Protein AF-A0A0A9AC36-F1 (afdb_monomer)

Solvent-accessible surface area (backbone atoms only — not comparable to full-atom values): 3898 Å² total; per-residue (Å²): 135,80,83,63,75,71,58,60,57,34,46,53,53,16,51,52,24,38,53,54,10,54,56,26,44,75,72,68,35,40,69,61,9,28,56,26,20,47,52,11,30,75,55,30,67,83,42,87,63,33,63,58,50,28,55,53,31,47,51,52,44,56,55,54,55,67,67,63,60,94,84,128

Secondary structure (DSSP, 8-state):
----THHHHHHHHHHHHHHHHHHHHHTT-HHHHHHHHHHHHHH-TTSTTHHHHHHHHHHHH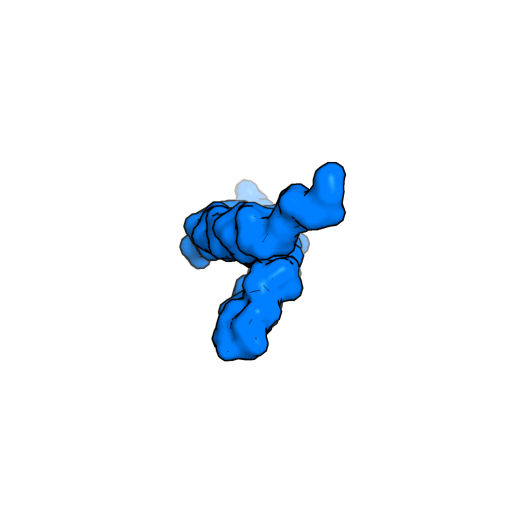HHHHTTS----

Organism: Arundo donax (NCBI:txid35708)

Mean pre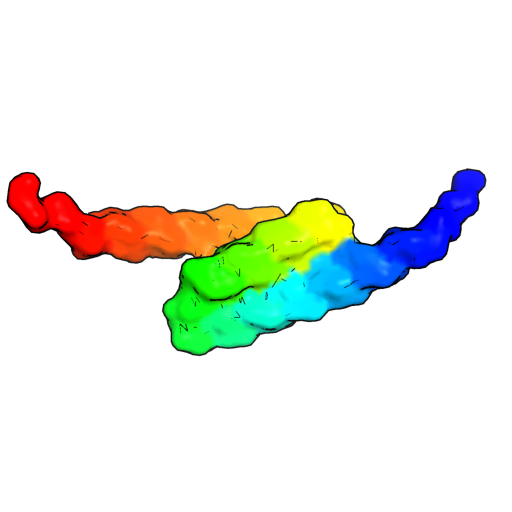dicted aligned error: 7.54 Å

Nearest PDB structures (foldseek):
  3fp4-assembly1_A  TM=8.804E-01  e=6.269E-01  Saccharomyces cerevisiae
  2xcb-assembly1_A  TM=5.685E-01  e=3.500E-01  Pseudomonas aeruginosa
  8tn6-assembly1_C  TM=6.688E-01  e=7.915E-01  synthetic construct
  8j8q-assembly1_C  TM=9.190E-01  e=5.416E+00  Saccharomyces eubayanus
  8tn1-assembly1_B  TM=6.629E-01  e=1.688E+00  synthetic construct

Structure (mmCIF, N/CA/C/O backbone):
data_AF-A0A0A9AC36-F1
#
_entry.id   AF-A0A0A9AC36-F1
#
loop_
_atom_site.group_PDB
_atom_site.id
_atom_site.type_symbol
_atom_site.label_atom_id
_atom_site.label_alt_id
_atom_site.label_comp_id
_atom_site.label_asym_id
_atom_site.label_entity_id
_atom_site.label_seq_id
_atom_site.pdbx_PDB_ins_code
_atom_site.Cartn_x
_atom_site.Cartn_y
_atom_site.Cartn_z
_atom_site.occupancy
_atom_site.B_iso_or_equiv
_atom_site.auth_seq_id
_atom_site.auth_comp_id
_atom_site.auth_asym_id
_atom_site.auth_atom_id
_atom_site.pdbx_PDB_model_num
ATOM 1 N N . MET A 1 1 ? 17.371 8.029 -25.899 1.00 46.44 1 MET A N 1
ATOM 2 C CA . MET A 1 1 ? 16.900 7.869 -24.509 1.00 46.44 1 MET A CA 1
ATOM 3 C C . MET A 1 1 ? 16.695 6.376 -24.291 1.00 46.44 1 MET A C 1
ATOM 5 O O . MET A 1 1 ? 15.672 5.849 -24.704 1.00 46.44 1 MET A O 1
ATOM 9 N N . GLY A 1 2 ? 17.735 5.664 -23.846 1.00 44.69 2 GLY A N 1
ATOM 10 C CA . GLY A 1 2 ? 17.648 4.220 -23.623 1.00 44.69 2 GLY A CA 1
ATOM 11 C C . GLY A 1 2 ? 16.727 3.959 -22.440 1.00 44.69 2 GLY A C 1
ATOM 12 O O . GLY A 1 2 ? 16.904 4.576 -21.395 1.00 44.69 2 GLY A O 1
ATOM 13 N N . ALA A 1 3 ? 15.718 3.112 -22.615 1.00 51.38 3 ALA A N 1
ATOM 14 C CA . ALA A 1 3 ? 14.970 2.593 -21.484 1.00 51.38 3 ALA A CA 1
ATOM 15 C C . ALA A 1 3 ? 15.929 1.690 -20.698 1.00 51.38 3 ALA A C 1
ATOM 17 O O . ALA A 1 3 ? 16.313 0.628 -21.187 1.00 51.38 3 ALA A O 1
ATOM 18 N N . ASP A 1 4 ? 16.385 2.165 -19.541 1.00 51.22 4 ASP A N 1
ATOM 19 C CA . ASP A 1 4 ? 17.238 1.397 -18.643 1.00 51.22 4 ASP A CA 1
ATOM 20 C C . ASP A 1 4 ? 16.491 0.119 -18.209 1.00 51.22 4 ASP A C 1
ATOM 22 O O . ASP A 1 4 ? 15.354 0.218 -17.719 1.00 51.22 4 ASP A O 1
ATOM 26 N N . PRO A 1 5 ? 17.074 -1.079 -18.409 1.00 58.19 5 PRO A N 1
ATOM 27 C CA . PRO A 1 5 ? 16.409 -2.348 -18.126 1.00 58.19 5 PRO A CA 1
ATOM 28 C C . PRO A 1 5 ? 15.978 -2.504 -16.657 1.00 58.19 5 PRO A C 1
ATOM 30 O O . PRO A 1 5 ? 15.056 -3.274 -16.407 1.00 58.19 5 PRO A O 1
ATOM 33 N N . SER A 1 6 ? 16.522 -1.718 -15.716 1.00 61.25 6 SER A N 1
ATOM 34 C CA . SER A 1 6 ? 16.161 -1.770 -14.286 1.00 61.25 6 SER A CA 1
ATOM 35 C C . SER A 1 6 ? 14.727 -1.317 -13.985 1.00 61.25 6 SER A C 1
ATOM 37 O O . SER A 1 6 ? 14.189 -1.603 -12.916 1.00 61.25 6 SER A O 1
ATOM 39 N N . THR A 1 7 ? 14.076 -0.605 -14.911 1.00 66.94 7 THR A N 1
ATOM 40 C CA . THR A 1 7 ? 12.724 -0.061 -14.679 1.00 66.94 7 THR A CA 1
ATOM 41 C C . THR A 1 7 ? 11.649 -1.152 -14.741 1.00 66.94 7 THR A C 1
ATOM 43 O O . THR A 1 7 ? 10.613 -1.039 -14.087 1.00 66.94 7 THR A O 1
ATOM 46 N N . ARG A 1 8 ? 11.885 -2.233 -15.503 1.00 72.12 8 ARG A N 1
ATOM 47 C CA . ARG A 1 8 ? 10.924 -3.345 -15.638 1.00 72.12 8 ARG A CA 1
ATOM 48 C C . ARG A 1 8 ? 10.782 -4.137 -14.343 1.00 72.12 8 ARG A C 1
ATOM 50 O O . ARG A 1 8 ? 9.658 -4.462 -13.970 1.00 72.12 8 ARG A O 1
ATOM 57 N N . ASP A 1 9 ? 11.886 -4.395 -13.651 1.00 82.81 9 ASP A N 1
ATOM 58 C CA . ASP A 1 9 ? 11.879 -5.153 -12.398 1.00 82.81 9 ASP A CA 1
ATOM 59 C C . ASP A 1 9 ? 11.230 -4.355 -11.260 1.00 82.81 9 ASP A C 1
ATOM 61 O O . ASP A 1 9 ? 10.398 -4.887 -10.528 1.00 82.81 9 ASP A O 1
ATOM 65 N N . ALA A 1 10 ? 11.510 -3.049 -11.171 1.00 86.44 10 ALA A N 1
ATOM 66 C CA . ALA A 1 10 ? 10.864 -2.166 -10.196 1.00 86.44 10 ALA A CA 1
ATOM 67 C C . ALA A 1 10 ? 9.337 -2.110 -10.378 1.00 86.44 10 ALA A C 1
ATOM 69 O O . ALA A 1 10 ? 8.592 -2.030 -9.400 1.00 86.44 10 ALA A O 1
ATOM 70 N N . MET A 1 11 ? 8.861 -2.184 -11.626 1.00 88.44 11 MET A N 1
ATOM 71 C CA . MET A 1 11 ? 7.434 -2.190 -11.941 1.00 88.44 11 MET A CA 1
ATOM 72 C C . MET A 1 11 ? 6.761 -3.513 -11.547 1.00 88.44 11 MET A C 1
ATOM 74 O O . MET A 1 11 ? 5.679 -3.491 -10.963 1.00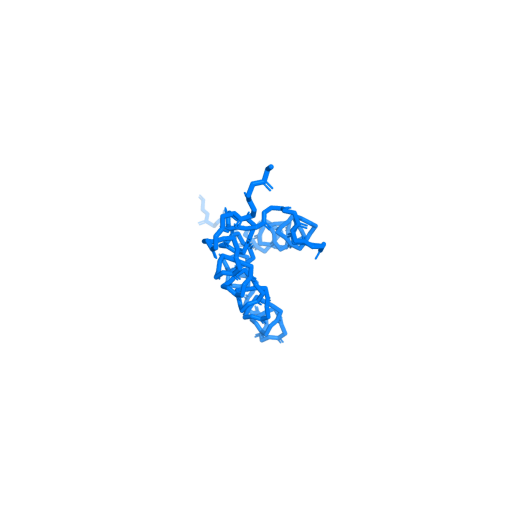 88.44 11 MET A O 1
ATOM 78 N N . ASP A 1 12 ? 7.406 -4.654 -11.807 1.00 90.81 12 ASP A N 1
ATOM 79 C CA . ASP A 1 12 ? 6.921 -5.973 -11.377 1.00 90.81 12 ASP A CA 1
ATOM 80 C C . ASP A 1 12 ? 6.877 -6.088 -9.842 1.00 90.81 12 ASP A C 1
ATOM 82 O O . ASP A 1 12 ? 5.872 -6.521 -9.270 1.00 90.81 12 ASP A O 1
ATOM 86 N N . GLU A 1 13 ? 7.920 -5.614 -9.154 1.00 90.88 13 GLU A N 1
ATOM 87 C CA . GLU A 1 13 ? 7.948 -5.562 -7.690 1.00 90.88 13 GLU A CA 1
ATOM 88 C C . GLU A 1 13 ? 6.871 -4.629 -7.121 1.00 90.88 13 GLU A C 1
ATOM 90 O O . GLU A 1 13 ? 6.212 -4.973 -6.133 1.00 90.88 13 GLU A O 1
ATOM 95 N N . ALA A 1 14 ? 6.642 -3.471 -7.749 1.00 92.06 14 ALA A N 1
ATOM 96 C CA . ALA A 1 14 ? 5.590 -2.549 -7.341 1.00 92.06 14 ALA A CA 1
ATOM 97 C C . ALA A 1 14 ? 4.188 -3.148 -7.544 1.00 92.06 14 ALA A C 1
ATOM 99 O O . ALA A 1 14 ? 3.343 -3.033 -6.656 1.00 92.06 14 ALA A O 1
ATOM 100 N N . LEU A 1 15 ? 3.946 -3.848 -8.657 1.00 92.06 15 LEU A N 1
ATOM 101 C CA . LEU A 1 15 ? 2.687 -4.559 -8.910 1.00 92.06 15 LEU A CA 1
ATOM 102 C C . LEU A 1 15 ? 2.442 -5.664 -7.880 1.00 92.06 15 LEU A C 1
ATOM 104 O O . LEU A 1 15 ? 1.356 -5.735 -7.306 1.00 92.06 15 LEU A O 1
ATOM 108 N N . LYS A 1 16 ? 3.459 -6.479 -7.576 1.00 93.25 16 LYS A N 1
ATOM 109 C CA . LYS A 1 16 ? 3.379 -7.504 -6.522 1.00 93.25 16 LYS A CA 1
ATOM 110 C C . LYS A 1 16 ? 3.081 -6.896 -5.156 1.00 93.25 16 LYS A C 1
ATOM 112 O O . LYS A 1 16 ? 2.285 -7.442 -4.397 1.00 93.25 16 LYS A O 1
ATOM 117 N N . ALA A 1 17 ? 3.715 -5.772 -4.830 1.00 94.25 17 ALA A N 1
ATOM 118 C CA . ALA A 1 17 ? 3.488 -5.076 -3.572 1.00 94.25 17 ALA A CA 1
ATOM 119 C C . ALA A 1 17 ? 2.079 -4.455 -3.496 1.00 94.25 17 ALA A C 1
ATOM 121 O O . ALA A 1 17 ? 1.462 -4.522 -2.431 1.00 94.25 17 ALA A O 1
ATOM 122 N N . LYS A 1 18 ? 1.541 -3.938 -4.612 1.00 93.00 18 LYS A N 1
ATOM 123 C CA . LYS A 1 18 ? 0.148 -3.473 -4.717 1.00 93.00 18 LYS A CA 1
ATOM 124 C C . LYS A 1 18 ? -0.847 -4.620 -4.525 1.00 93.00 18 LYS A C 1
ATOM 126 O O . LYS A 1 18 ? -1.695 -4.525 -3.646 1.00 93.00 18 LYS A O 1
ATOM 131 N N . ASP A 1 19 ? -0.694 -5.727 -5.247 1.00 94.25 19 ASP A N 1
ATOM 132 C CA . 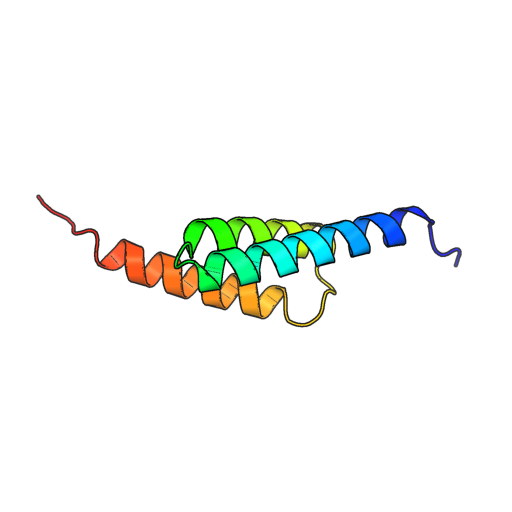ASP A 1 19 ? -1.554 -6.911 -5.093 1.00 94.25 19 ASP A CA 1
ATOM 133 C C . ASP A 1 19 ? -1.512 -7.455 -3.653 1.00 94.25 19 ASP A C 1
ATOM 135 O O . ASP A 1 19 ? -2.536 -7.749 -3.032 1.00 94.25 19 ASP A O 1
ATOM 139 N N . ALA A 1 20 ? -0.316 -7.514 -3.063 1.00 94.25 20 ALA A N 1
ATOM 140 C CA . ALA A 1 20 ? -0.154 -7.920 -1.677 1.00 94.25 20 ALA A CA 1
ATOM 141 C C . ALA A 1 20 ? -0.776 -6.922 -0.687 1.00 94.25 20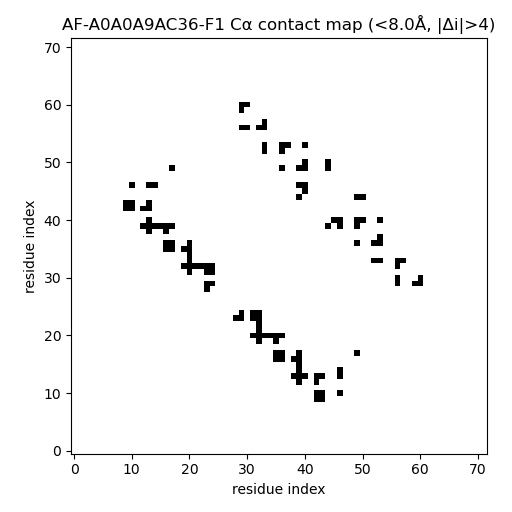 ALA A C 1
ATOM 143 O O . ALA A 1 20 ? -1.060 -7.314 0.447 1.00 94.25 20 ALA A O 1
ATOM 144 N N . ALA A 1 21 ? -0.935 -5.649 -1.057 1.00 93.94 21 ALA A N 1
ATOM 145 C CA . ALA A 1 21 ? -1.643 -4.661 -0.257 1.00 93.94 21 ALA A CA 1
ATOM 146 C C . ALA A 1 21 ? -3.157 -4.870 -0.339 1.00 93.94 21 ALA A C 1
ATOM 148 O O . ALA A 1 21 ? -3.800 -4.932 0.704 1.00 93.94 21 ALA A O 1
ATOM 149 N N . GLU A 1 22 ? -3.702 -5.068 -1.542 1.00 91.94 22 GLU A N 1
ATOM 150 C CA . GLU A 1 22 ? -5.123 -5.371 -1.754 1.00 91.94 22 GLU A CA 1
ATOM 151 C C . GLU A 1 22 ? -5.528 -6.632 -0.986 1.00 91.94 22 GLU A C 1
ATOM 153 O O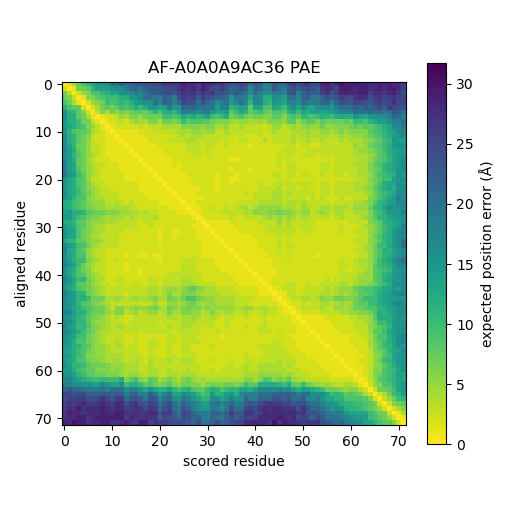 . GLU A 1 22 ? -6.465 -6.601 -0.190 1.00 91.94 22 GLU A O 1
ATOM 158 N N . ARG A 1 23 ? -4.752 -7.719 -1.097 1.00 94.94 23 ARG A N 1
ATOM 159 C CA . ARG A 1 23 ? -5.014 -8.953 -0.336 1.00 94.94 23 ARG A CA 1
ATOM 160 C C . ARG A 1 23 ? -5.052 -8.729 1.176 1.00 94.94 23 ARG A C 1
ATOM 162 O O . ARG A 1 23 ? -5.937 -9.251 1.843 1.00 94.94 23 ARG A O 1
ATOM 169 N N . LYS A 1 24 ? -4.124 -7.934 1.718 1.00 93.06 24 LYS A N 1
ATOM 170 C CA . LYS A 1 24 ? -4.108 -7.602 3.153 1.00 93.06 24 LYS A CA 1
ATOM 171 C C . LYS A 1 24 ? -5.274 -6.701 3.551 1.00 93.06 24 LYS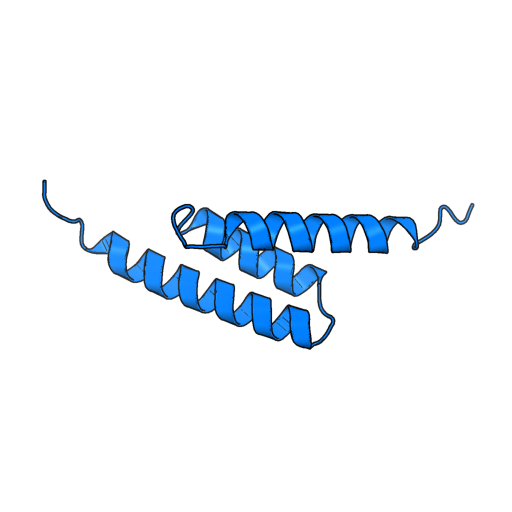 A C 1
ATOM 173 O O . LYS A 1 24 ? -5.787 -6.854 4.650 1.00 93.06 24 LYS A O 1
ATOM 178 N N . PHE A 1 25 ? -5.700 -5.793 2.675 1.00 90.44 25 PHE A N 1
ATOM 179 C CA . PHE A 1 25 ? -6.868 -4.950 2.913 1.00 90.44 25 PHE A CA 1
ATOM 180 C C . PHE A 1 25 ? -8.141 -5.797 3.015 1.00 90.44 25 PHE A C 1
ATOM 182 O O . PHE A 1 25 ? -8.914 -5.623 3.951 1.00 90.44 25 PHE A O 1
ATOM 189 N N . HIS A 1 26 ? -8.306 -6.775 2.120 1.00 90.19 26 HIS A N 1
ATOM 190 C CA . HIS A 1 26 ? -9.410 -7.738 2.174 1.00 90.19 26 HIS A CA 1
ATOM 191 C C . HIS A 1 26 ? -9.393 -8.621 3.431 1.00 90.19 26 HIS A C 1
ATOM 193 O O . HIS A 1 26 ? -10.455 -8.975 3.934 1.00 90.19 26 HIS A O 1
ATOM 199 N N . ASP A 1 27 ? -8.209 -8.943 3.954 1.00 92.94 27 ASP A N 1
ATOM 200 C CA . ASP A 1 27 ? -8.023 -9.682 5.213 1.00 92.94 27 ASP A CA 1
ATOM 201 C C . ASP A 1 27 ? -8.310 -8.822 6.467 1.00 92.94 27 ASP A C 1
ATOM 203 O O . ASP A 1 27 ? -8.218 -9.300 7.593 1.00 92.94 27 ASP A O 1
ATOM 207 N N . GLY A 1 28 ? -8.635 -7.532 6.299 1.00 88.06 28 GLY A N 1
ATOM 208 C CA . GLY A 1 28 ? -8.806 -6.575 7.399 1.00 88.06 28 GLY A CA 1
ATOM 209 C C . GLY A 1 28 ? -7.484 -6.069 7.986 1.00 88.06 28 GLY A C 1
ATOM 210 O O . GLY A 1 28 ? -7.468 -5.298 8.941 1.00 88.06 28 GLY A O 1
ATOM 211 N N . ASN A 1 29 ? -6.346 -6.453 7.407 1.00 91.19 29 ASN A N 1
ATOM 212 C CA . ASN A 1 29 ? -5.024 -6.023 7.840 1.00 91.19 29 ASN A CA 1
ATOM 213 C C . ASN A 1 29 ? -4.618 -4.703 7.164 1.00 91.19 29 ASN A C 1
ATOM 215 O O . ASN A 1 29 ? -3.710 -4.656 6.325 1.00 91.19 29 ASN A O 1
ATOM 219 N N . ILE A 1 30 ? -5.276 -3.609 7.558 1.00 90.19 30 ILE A N 1
ATOM 220 C CA . ILE A 1 30 ? -5.065 -2.258 7.006 1.00 90.19 30 ILE A CA 1
ATOM 221 C C . ILE A 1 30 ? -3.607 -1.806 7.162 1.00 90.19 30 ILE A C 1
ATOM 223 O O . ILE A 1 30 ? -2.981 -1.340 6.209 1.00 90.19 30 ILE A O 1
ATOM 227 N N . LYS A 1 31 ? -3.013 -2.020 8.342 1.00 90.69 31 LYS A N 1
ATOM 228 C CA . LYS A 1 31 ? -1.613 -1.662 8.630 1.00 90.69 31 LYS A CA 1
ATOM 229 C C . LYS A 1 31 ? -0.626 -2.394 7.716 1.00 90.69 31 LYS A C 1
ATOM 231 O O . LYS A 1 31 ? 0.347 -1.806 7.237 1.00 90.69 31 LYS A O 1
ATOM 236 N N . GLY A 1 32 ? -0.859 -3.683 7.470 1.00 92.44 32 GLY A N 1
ATOM 237 C CA . GLY A 1 32 ? -0.048 -4.497 6.569 1.00 92.44 32 GLY A CA 1
ATOM 238 C C . GLY A 1 32 ? -0.248 -4.118 5.101 1.00 92.44 32 GLY A C 1
ATOM 239 O O . GLY A 1 32 ? 0.723 -4.097 4.332 1.00 92.44 32 GLY A O 1
ATOM 240 N N . ALA A 1 33 ? -1.485 -3.792 4.724 1.00 94.19 33 ALA A N 1
ATOM 241 C CA . ALA A 1 33 ? -1.822 -3.282 3.404 1.00 94.19 33 ALA A CA 1
ATOM 242 C C . ALA A 1 33 ? -1.080 -1.972 3.122 1.00 94.19 33 ALA A C 1
ATOM 244 O O . ALA A 1 33 ? -0.357 -1.886 2.131 1.00 94.19 33 ALA A O 1
ATOM 245 N N . TRP A 1 34 ? -1.150 -1.003 4.041 1.00 93.75 34 TRP A N 1
ATOM 246 C CA . TRP A 1 34 ? -0.505 0.306 3.901 1.00 93.75 34 TRP A CA 1
ATOM 247 C C . TRP A 1 34 ? 1.007 0.189 3.690 1.00 93.75 34 TRP A C 1
ATOM 249 O O . TRP A 1 34 ? 1.551 0.768 2.752 1.00 93.75 34 TRP A O 1
ATOM 259 N N . ARG A 1 35 ? 1.698 -0.641 4.486 1.00 94.19 35 ARG A N 1
ATOM 260 C CA . ARG A 1 35 ? 3.145 -0.876 4.305 1.00 94.19 35 ARG A CA 1
ATOM 261 C C . ARG A 1 35 ? 3.485 -1.424 2.921 1.00 94.19 35 ARG A C 1
ATOM 263 O O . ARG A 1 35 ? 4.512 -1.066 2.349 1.00 94.19 35 ARG A O 1
ATOM 270 N N . SER A 1 36 ? 2.644 -2.317 2.405 1.00 94.19 36 SER A 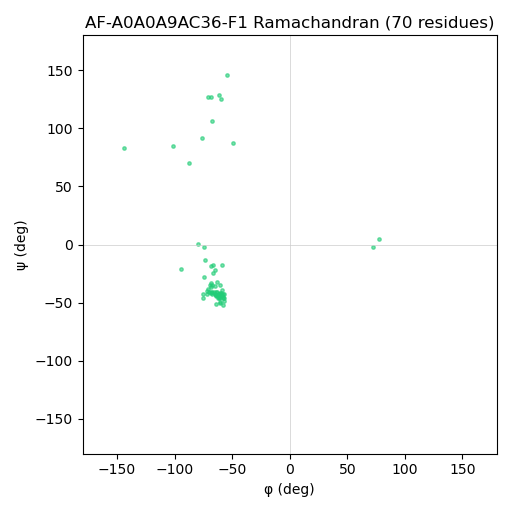N 1
ATOM 271 C CA . SER A 1 36 ? 2.848 -2.919 1.085 1.00 94.19 36 SER A CA 1
ATOM 272 C C . SER A 1 36 ? 2.585 -1.887 -0.021 1.00 94.19 36 SER A C 1
ATOM 274 O O . SER A 1 36 ? 3.372 -1.780 -0.958 1.00 94.19 36 SER A O 1
ATOM 276 N N . ALA A 1 37 ? 1.557 -1.050 0.148 1.00 94.44 37 ALA A N 1
ATOM 277 C CA . ALA A 1 37 ? 1.231 0.057 -0.747 1.00 94.44 37 ALA A CA 1
ATOM 278 C C . ALA A 1 37 ? 2.357 1.106 -0.817 1.00 94.44 37 ALA A C 1
ATOM 280 O O . ALA A 1 37 ? 2.764 1.501 -1.906 1.00 94.44 37 ALA A O 1
ATOM 281 N N . ILE A 1 38 ? 2.918 1.498 0.334 1.00 94.38 38 ILE A N 1
ATOM 282 C CA . ILE A 1 38 ? 4.070 2.411 0.427 1.00 94.38 38 ILE A CA 1
ATOM 283 C C . ILE A 1 38 ? 5.275 1.834 -0.319 1.00 94.38 38 ILE A C 1
ATOM 285 O O . ILE A 1 38 ? 5.947 2.553 -1.055 1.00 94.38 38 ILE A O 1
ATOM 289 N N . LYS A 1 39 ? 5.545 0.529 -0.168 1.00 93.50 39 LYS A N 1
ATOM 290 C CA . LYS A 1 39 ? 6.649 -0.125 -0.883 1.00 93.50 39 LYS A CA 1
ATOM 291 C C . LYS A 1 39 ? 6.462 -0.023 -2.399 1.00 93.50 39 LYS A C 1
ATOM 293 O O . LYS A 1 39 ? 7.401 0.352 -3.093 1.00 93.50 39 LYS A O 1
ATOM 298 N N . ALA A 1 40 ? 5.257 -0.299 -2.897 1.00 93.88 40 ALA A N 1
ATOM 299 C CA . ALA A 1 40 ? 4.932 -0.138 -4.311 1.00 93.88 40 ALA A CA 1
ATOM 300 C C . ALA A 1 40 ? 5.066 1.320 -4.781 1.00 93.88 40 ALA A C 1
ATOM 302 O O . ALA A 1 40 ? 5.637 1.556 -5.840 1.00 93.88 40 ALA A O 1
ATOM 303 N N . HIS A 1 41 ? 4.605 2.290 -3.985 1.00 92.81 41 HIS A N 1
ATOM 304 C CA . HIS A 1 41 ? 4.723 3.715 -4.302 1.00 92.81 41 HIS A CA 1
ATOM 305 C C . HIS A 1 41 ? 6.184 4.183 -4.364 1.00 92.81 41 HIS A C 1
ATOM 307 O O . HIS A 1 41 ? 6.548 4.918 -5.273 1.00 92.81 41 HIS A O 1
ATOM 313 N N . ASN A 1 42 ? 7.040 3.723 -3.448 1.00 91.19 42 ASN A N 1
ATOM 314 C CA . ASN A 1 42 ? 8.464 4.068 -3.448 1.00 91.19 42 ASN A CA 1
ATOM 315 C C . ASN A 1 42 ? 9.216 3.468 -4.644 1.00 91.19 42 ASN A C 1
ATOM 317 O O . ASN A 1 42 ? 10.145 4.086 -5.154 1.00 91.19 42 ASN A O 1
ATOM 321 N N . LEU A 1 43 ? 8.828 2.265 -5.079 1.00 90.06 43 LEU A N 1
ATOM 322 C CA . LEU A 1 43 ? 9.411 1.604 -6.249 1.00 90.06 43 LEU A CA 1
ATOM 323 C C . LEU A 1 43 ? 8.909 2.219 -7.560 1.00 90.06 43 LEU A C 1
ATOM 325 O O . LEU A 1 43 ? 9.679 2.414 -8.496 1.00 90.06 43 LEU A O 1
ATOM 329 N N . CYS A 1 44 ? 7.611 2.507 -7.632 1.00 89.19 44 CYS A N 1
ATOM 330 C CA . CYS A 1 44 ? 6.956 3.007 -8.827 1.00 89.19 44 CYS A CA 1
ATOM 331 C C . CYS A 1 44 ? 5.859 4.014 -8.437 1.00 89.19 44 CYS A C 1
ATOM 333 O O . CYS A 1 44 ? 4.679 3.663 -8.350 1.00 89.19 44 CYS A O 1
ATOM 335 N N . PRO A 1 45 ? 6.216 5.288 -8.200 1.00 86.12 45 PRO A N 1
ATOM 336 C CA . PRO A 1 45 ? 5.240 6.307 -7.809 1.00 86.12 45 PRO A CA 1
ATOM 337 C C . PRO A 1 45 ? 4.264 6.643 -8.944 1.00 86.12 45 PRO A C 1
ATOM 339 O O . PRO A 1 45 ? 3.187 7.176 -8.692 1.00 86.12 45 PRO A O 1
ATOM 342 N N . SER A 1 46 ? 4.622 6.295 -10.183 1.00 87.50 46 SER A N 1
ATOM 343 C CA . SER A 1 46 ? 3.795 6.395 -11.388 1.00 87.50 46 SER A CA 1
ATOM 344 C C . SER A 1 46 ? 2.780 5.256 -11.544 1.00 87.50 46 SER A C 1
ATOM 346 O O . SER A 1 46 ? 2.058 5.223 -12.540 1.00 87.50 46 SER A O 1
ATOM 348 N N . LEU A 1 47 ? 2.723 4.308 -10.602 1.00 87.50 47 LEU A N 1
ATOM 349 C CA . LEU A 1 47 ? 1.793 3.188 -10.662 1.00 87.50 47 LEU A CA 1
ATOM 350 C C . LEU A 1 47 ? 0.354 3.661 -10.414 1.00 87.50 47 LEU A C 1
ATOM 352 O O . LEU A 1 47 ? 0.053 4.308 -9.410 1.00 87.50 47 LEU A O 1
ATOM 356 N N . ASP A 1 48 ? -0.547 3.318 -11.329 1.00 86.94 48 ASP A N 1
ATOM 357 C CA . ASP A 1 48 ? -1.906 3.849 -11.312 1.00 86.94 48 ASP A CA 1
ATOM 358 C C . ASP A 1 48 ? -2.667 3.463 -10.029 1.00 86.94 48 ASP A C 1
ATOM 360 O O . ASP A 1 48 ? -2.693 2.297 -9.594 1.00 86.94 48 ASP A O 1
ATOM 364 N N . GLY A 1 49 ? -3.236 4.482 -9.382 1.00 86.94 49 GLY A N 1
ATOM 365 C CA . GLY A 1 49 ? -3.976 4.359 -8.129 1.00 86.94 49 GLY A CA 1
ATOM 366 C C . GLY A 1 49 ? -3.132 4.087 -6.877 1.00 86.94 49 GLY A C 1
ATOM 367 O O . GLY A 1 49 ? -3.706 4.050 -5.789 1.00 86.94 49 GLY A O 1
ATOM 368 N N . ILE A 1 50 ? -1.798 3.932 -6.964 1.00 92.25 50 ILE A N 1
ATOM 369 C CA . ILE A 1 50 ? -0.994 3.559 -5.784 1.00 92.25 50 ILE A CA 1
ATOM 370 C C . ILE A 1 50 ? -0.955 4.661 -4.727 1.00 92.25 50 ILE A C 1
ATOM 372 O O . ILE A 1 50 ? -1.087 4.389 -3.537 1.00 92.25 50 ILE A O 1
ATOM 376 N N . SER A 1 51 ? -0.824 5.913 -5.170 1.00 91.62 51 SER A N 1
ATOM 377 C CA . SER A 1 51 ? -0.792 7.076 -4.284 1.00 91.62 51 SER A CA 1
ATOM 378 C C . SER A 1 51 ? -2.129 7.239 -3.557 1.00 91.62 51 SER A C 1
ATOM 380 O O . SER A 1 51 ? -2.148 7.410 -2.341 1.00 91.62 51 SER A O 1
ATOM 382 N N . GLN A 1 52 ? -3.246 7.053 -4.271 1.00 92.19 52 GLN A N 1
ATOM 383 C CA . GLN A 1 52 ? -4.579 7.088 -3.673 1.00 92.19 52 GLN A CA 1
ATOM 384 C C . GLN A 1 52 ? -4.767 5.951 -2.659 1.00 92.19 52 GLN A C 1
ATOM 386 O O . GLN A 1 52 ? -5.257 6.191 -1.562 1.00 92.19 52 GLN A O 1
ATOM 391 N N . MET A 1 53 ? -4.319 4.733 -2.984 1.00 91.62 53 MET A N 1
ATOM 392 C CA . MET A 1 53 ? -4.409 3.580 -2.085 1.00 91.62 53 MET A CA 1
ATOM 393 C C . MET A 1 53 ? -3.619 3.796 -0.789 1.00 91.62 53 MET A C 1
ATOM 395 O O . MET A 1 53 ? -4.134 3.510 0.289 1.00 91.62 53 MET A O 1
ATOM 399 N N . VAL A 1 54 ? -2.401 4.343 -0.876 1.00 93.75 54 VAL A N 1
ATOM 400 C CA . VAL A 1 54 ? -1.601 4.718 0.301 1.00 93.75 54 VAL A CA 1
ATOM 401 C C . VAL A 1 54 ? -2.360 5.717 1.171 1.00 93.75 54 VAL A C 1
ATOM 403 O O . VAL A 1 54 ? -2.529 5.457 2.360 1.00 93.75 54 VAL A O 1
ATOM 406 N N . SER A 1 55 ? -2.858 6.816 0.596 1.00 93.25 55 SER A N 1
ATOM 407 C CA . SER A 1 55 ? -3.596 7.835 1.351 1.00 93.25 55 SER A CA 1
ATOM 408 C C . SER A 1 55 ? -4.874 7.282 1.984 1.00 93.25 55 SER A C 1
ATOM 410 O O . SER A 1 55 ? -5.150 7.559 3.146 1.00 93.25 55 SER A O 1
ATOM 412 N N . THR A 1 56 ? -5.638 6.459 1.263 1.00 92.25 56 THR A N 1
ATOM 413 C CA . THR A 1 56 ? -6.843 5.812 1.799 1.00 92.25 56 THR A CA 1
ATOM 414 C C . THR A 1 56 ? -6.506 4.914 2.987 1.00 92.25 56 THR A C 1
ATOM 416 O O . THR A 1 56 ? -7.118 5.040 4.045 1.00 92.25 56 THR A O 1
ATOM 419 N N . LEU A 1 57 ? -5.507 4.039 2.846 1.00 91.69 57 LEU A N 1
ATOM 420 C CA . LEU A 1 57 ? -5.087 3.126 3.910 1.00 91.69 57 LEU A CA 1
ATOM 421 C C . LEU A 1 57 ? -4.505 3.867 5.122 1.00 91.69 57 LEU A C 1
ATOM 423 O O . LEU A 1 57 ? -4.731 3.447 6.252 1.00 91.69 57 LEU A O 1
ATOM 427 N N . GLU A 1 58 ? -3.787 4.969 4.902 1.00 91.50 58 GLU A N 1
ATOM 428 C CA . GLU A 1 58 ? -3.263 5.825 5.970 1.00 91.50 58 GLU A CA 1
ATOM 429 C C . GLU A 1 58 ? -4.389 6.477 6.770 1.00 91.50 58 GLU A C 1
ATOM 431 O O . GLU A 1 58 ? -4.356 6.458 7.998 1.00 91.50 58 GLU A O 1
ATOM 436 N N . VAL A 1 59 ? -5.409 7.003 6.085 1.00 90.56 59 VAL A N 1
ATOM 437 C CA . VAL A 1 59 ? -6.595 7.565 6.738 1.00 90.56 59 VAL A CA 1
ATOM 438 C C . VAL A 1 59 ? -7.314 6.488 7.541 1.00 90.56 59 VAL A C 1
ATOM 440 O O . VAL A 1 59 ? -7.612 6.730 8.704 1.00 90.56 59 VAL A O 1
ATOM 443 N N . HIS A 1 60 ? -7.528 5.292 6.979 1.00 87.81 60 HIS A N 1
ATOM 444 C CA . HIS A 1 60 ? -8.108 4.174 7.730 1.00 87.81 60 HIS A CA 1
ATOM 445 C C . HIS A 1 60 ? -7.277 3.828 8.971 1.00 87.81 60 HIS A C 1
ATOM 447 O O . HIS A 1 60 ? -7.836 3.729 10.057 1.00 87.81 60 HIS A O 1
ATOM 453 N N . LEU A 1 61 ? -5.951 3.737 8.841 1.00 87.06 61 LEU A N 1
ATOM 454 C CA . LEU A 1 61 ? -5.056 3.443 9.960 1.00 87.06 61 LEU A CA 1
ATOM 455 C C . LEU A 1 61 ? -5.100 4.535 11.041 1.00 87.06 61 LEU A C 1
ATOM 457 O O . LEU A 1 61 ? -5.157 4.224 12.226 1.00 87.06 61 LEU A O 1
ATOM 461 N N . ALA A 1 62 ? -5.095 5.811 10.648 1.00 85.25 62 ALA A N 1
ATOM 462 C CA . ALA A 1 62 ? -5.200 6.944 11.565 1.00 85.25 62 ALA A CA 1
ATOM 463 C C . ALA A 1 62 ? -6.586 7.027 12.228 1.00 85.25 62 ALA A C 1
ATOM 465 O O . ALA A 1 62 ? -6.700 7.445 13.381 1.00 85.25 62 ALA A O 1
ATOM 466 N N . SER A 1 63 ? -7.636 6.622 11.510 1.00 82.44 63 SER A N 1
ATOM 467 C CA . SER A 1 63 ? -8.990 6.485 12.038 1.00 82.44 63 SER A CA 1
ATOM 468 C C . SER A 1 63 ? -9.089 5.348 13.049 1.00 82.44 63 SER A C 1
ATOM 470 O O . SER A 1 63 ? -9.695 5.567 14.087 1.00 82.44 63 SER A O 1
ATOM 472 N N . GLU A 1 64 ? -8.473 4.189 12.797 1.00 73.38 64 GLU A N 1
ATOM 473 C CA . GLU A 1 64 ? -8.424 3.060 13.739 1.00 73.38 64 GLU A CA 1
ATOM 474 C C . GLU A 1 64 ? -7.565 3.374 14.973 1.00 73.38 64 GLU A C 1
ATOM 476 O O . GLU A 1 64 ? -7.981 3.104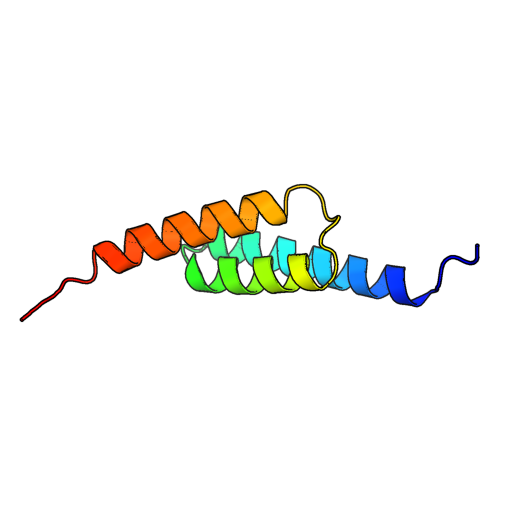 16.097 1.00 73.38 64 GLU A O 1
ATOM 481 N N . SER A 1 65 ? -6.410 4.028 14.801 1.00 62.31 65 SER A N 1
ATOM 482 C CA . SER A 1 65 ? -5.560 4.458 15.923 1.00 62.31 65 SER A CA 1
ATOM 483 C C . SER A 1 65 ? -6.208 5.518 16.815 1.00 62.31 65 SER A C 1
ATOM 485 O O . SER A 1 65 ? -5.816 5.634 17.966 1.00 62.31 65 SER A O 1
ATOM 487 N N . LYS A 1 66 ? -7.204 6.274 16.332 1.00 56.00 66 LYS A N 1
ATOM 488 C CA . LYS A 1 66 ? -7.993 7.190 17.176 1.00 56.00 66 LYS A CA 1
ATOM 489 C C . LYS A 1 66 ? -8.983 6.475 18.102 1.00 56.00 66 LYS A C 1
ATOM 491 O O . LYS A 1 66 ? -9.540 7.122 18.982 1.00 56.00 66 LYS A O 1
ATOM 496 N N . ILE A 1 67 ? -9.235 5.184 17.884 1.00 54.31 67 ILE A N 1
ATOM 497 C CA . ILE A 1 67 ? -10.159 4.369 18.688 1.00 54.31 67 ILE A CA 1
ATOM 498 C C . ILE A 1 67 ? -9.398 3.624 19.797 1.00 54.31 67 ILE A C 1
ATOM 500 O O . ILE A 1 67 ? -9.997 3.262 20.807 1.00 54.31 67 ILE A O 1
ATOM 504 N N . ASP A 1 68 ? -8.083 3.435 19.640 1.00 50.66 68 ASP A N 1
ATOM 505 C CA . ASP A 1 68 ? -7.206 2.957 20.711 1.00 50.66 68 ASP A CA 1
ATOM 506 C C . ASP A 1 68 ? -6.963 4.124 21.672 1.00 50.66 68 ASP A C 1
ATOM 508 O O . ASP A 1 68 ? -6.150 5.015 21.429 1.00 50.66 68 ASP A O 1
ATOM 512 N N . GLY A 1 69 ? -7.825 4.188 22.682 1.00 48.50 69 GLY A N 1
ATOM 513 C CA . GLY A 1 69 ? -7.979 5.334 23.550 1.00 48.50 69 GLY A CA 1
ATOM 514 C C . GLY A 1 69 ? -6.678 5.790 24.194 1.00 48.50 69 GLY A C 1
ATOM 515 O O . GLY A 1 69 ? -5.863 4.998 24.664 1.00 48.50 69 GLY A O 1
ATOM 516 N N . GLU A 1 70 ? -6.597 7.104 24.359 1.00 49.16 70 GLU A N 1
ATOM 517 C CA . GLU A 1 70 ? -6.148 7.677 25.621 1.00 49.16 70 GLU A CA 1
ATOM 518 C C . GLU A 1 70 ? -6.954 7.002 26.750 1.00 49.16 70 GLU A C 1
ATOM 520 O O . GLU A 1 70 ? -8.057 7.412 27.102 1.00 49.16 70 GLU A O 1
ATOM 525 N N . SER A 1 71 ? -6.454 5.863 27.224 1.00 48.38 71 SER A N 1
ATOM 526 C CA . SER A 1 71 ? -6.816 5.265 28.501 1.00 48.38 71 SER A CA 1
ATOM 527 C C . SER A 1 71 ? -5.683 5.590 29.466 1.00 48.38 71 SER A C 1
ATOM 529 O O . SER A 1 71 ? -4.743 4.806 29.584 1.00 48.38 71 SER A O 1
ATOM 531 N N . ASP A 1 72 ? -5.796 6.787 30.049 1.00 45.31 72 ASP A N 1
ATOM 532 C CA . ASP A 1 72 ? -5.382 7.269 31.386 1.00 45.31 72 ASP A CA 1
ATOM 533 C C . ASP A 1 72 ? -4.868 8.718 31.332 1.00 45.31 72 ASP A C 1
ATOM 535 O O . ASP A 1 72 ? -3.768 8.958 30.782 1.00 45.31 72 ASP A O 1
#

Radius of gyration: 14.85 Å; Cα contacts (8 Å, |Δi|>4): 65; chains: 1; bounding box: 28×18×56 Å

pLDDT: mean 82.59, std 15.98, range [44.69, 94.94]

Foldseek 3Di:
DDPDPVLVVLQVQLVVLQVQLVVCVVVVNLVSSLVSLVSSCVSCVVPPCSVVSNVVSVVVVVVVVPVVDPPD

Sequence (72 aa):
MGADPSTRDAMDEALKAKDAAERKFHDGNIKGAWRSAIKAHNLCPSLDGISQMVSTLEVHLASESKIDGESD